Protein AF-A0A168H7D0-F1 (afdb_monomer)

pLDDT: mean 95.33, std 8.15, range [47.22, 98.69]

Foldseek 3Di:
DVVVVCVVCVVPDDPLVVCLVVLHDDCLCVPLVVVVVVCVVVVHDPPVSVVVSVVSVVSSVCSVVVVD

Mean predicted aligned error: 3.24 Å

Radius of gyration: 14.33 Å; Cα contacts (8 Å, |Δi|>4): 37; chains: 1; bounding box: 42×16×36 Å

InterPro domains:
  IPR008927 6-phosphogluconate dehydrogenase-like, C-terminal domain superfamily [SSF48179] (4-60)
  IPR013328 6-phosphogluconate dehydrogenase, domain 2 [G3DSA:1.10.1040.10] (1-65)
  IPR013752 Ketopantoate reductase, C-terminal domain [PF08546] (2-60)
  IPR050838 2-dehydropantoate 2-reductase-like [PTHR43765] (2-64)

Nearest PDB structures (foldseek):
  1ks9-assembly1_A  TM=9.800E-01  e=8.209E-03  Escherichia coli
  8wl4-assembly1_B-2  TM=9.307E-01  e=8.739E-03  Levilactobacillus brevis
  8wl1-assembly1_A-2  TM=9.398E-01  e=1.195E-02  Levilactobacillus brevis
  3hwr-assembly1_B  TM=8.628E-01  e=1.535E-02  Cupriavidus pinatubonensis JMP134
  5ayv-assembly1_A  TM=9.346E-01  e=3.056E-02  Thermococcus kodakarensis KOD1

Sequence (68 aa):
MVLAINQEAGENVCSTLQDIRSKNLTEIDYLNGYICKKGQERGIDVRYNQAMVYIIHAKEALYELEEK

Structure (mmCIF, N/CA/C/O backbone):
data_AF-A0A168H7D0-F1
#
_entry.id   AF-A0A168H7D0-F1
#
loop_
_atom_site.group_PDB
_atom_site.id
_atom_site.type_symbol
_atom_site.label_atom_id
_atom_site.label_alt_id
_atom_site.label_comp_id
_atom_site.label_asym_id
_atom_site.label_entity_id
_atom_site.label_seq_id
_atom_site.pdbx_PDB_ins_code
_atom_site.Cartn_x
_atom_site.Cartn_y
_atom_site.Cartn_z
_atom_site.occupancy
_atom_site.B_iso_or_equiv
_atom_site.auth_seq_id
_atom_site.auth_comp_id
_atom_site.auth_asym_id
_atom_site.auth_atom_id
_atom_site.pdbx_PDB_model_num
ATOM 1 N N . MET A 1 1 ? 21.829 1.268 0.201 1.00 88.31 1 MET A N 1
ATOM 2 C CA . MET A 1 1 ? 20.776 2.282 0.425 1.00 88.31 1 MET A CA 1
ATOM 3 C C . MET A 1 1 ? 19.609 1.703 1.221 1.00 88.31 1 MET A C 1
ATOM 5 O O . MET A 1 1 ? 19.561 1.986 2.402 1.00 88.31 1 MET A O 1
ATOM 9 N N . VAL A 1 2 ? 18.754 0.828 0.668 1.00 94.31 2 VAL A N 1
ATOM 10 C CA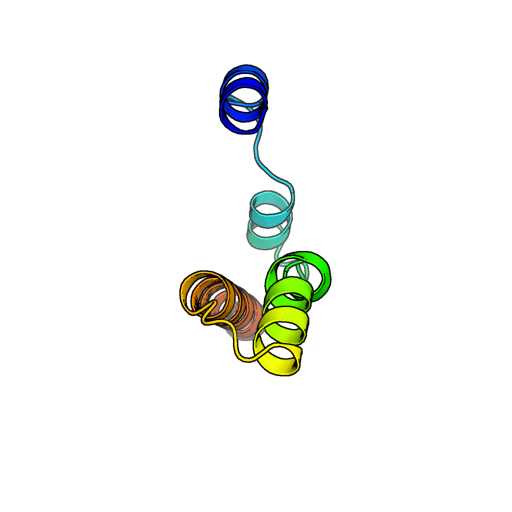 . VAL A 1 2 ? 17.582 0.270 1.396 1.00 94.31 2 VAL A CA 1
ATOM 11 C C . VAL A 1 2 ? 17.955 -0.420 2.716 1.00 94.31 2 VAL A C 1
ATOM 13 O O . VAL A 1 2 ? 17.387 -0.098 3.752 1.00 94.31 2 VAL A O 1
ATOM 16 N N . LEU A 1 3 ? 18.948 -1.317 2.705 1.00 96.19 3 LEU A N 1
ATOM 17 C CA . LEU A 1 3 ? 19.370 -2.031 3.921 1.00 96.19 3 LEU A CA 1
ATOM 18 C C . LEU A 1 3 ? 19.958 -1.105 4.995 1.00 96.19 3 LEU A C 1
ATOM 20 O O . LEU A 1 3 ? 19.762 -1.358 6.174 1.00 96.19 3 LEU A O 1
ATOM 24 N N . ALA A 1 4 ? 20.637 -0.029 4.590 1.00 97.06 4 ALA A N 1
ATOM 25 C CA . ALA A 1 4 ? 21.204 0.942 5.523 1.00 97.06 4 ALA A CA 1
ATOM 26 C C . ALA A 1 4 ? 20.098 1.753 6.214 1.00 97.06 4 ALA A C 1
ATOM 28 O O . ALA A 1 4 ? 20.115 1.890 7.429 1.00 97.06 4 ALA A O 1
ATOM 29 N N . ILE A 1 5 ? 19.087 2.196 5.454 1.00 95.31 5 ILE A N 1
ATOM 30 C CA . ILE A 1 5 ? 17.912 2.869 6.025 1.00 95.31 5 ILE A CA 1
ATOM 31 C C . ILE A 1 5 ? 17.155 1.935 6.967 1.00 95.31 5 ILE A C 1
ATOM 33 O O . ILE A 1 5 ? 16.727 2.364 8.028 1.00 95.31 5 ILE A O 1
ATOM 37 N N . ASN A 1 6 ? 17.024 0.652 6.618 1.00 95.12 6 ASN A N 1
ATOM 38 C CA . ASN A 1 6 ? 16.385 -0.320 7.503 1.00 95.12 6 ASN A CA 1
ATOM 39 C C . ASN A 1 6 ? 17.158 -0.501 8.822 1.00 95.12 6 ASN A C 1
ATOM 41 O O . ASN A 1 6 ? 16.552 -0.628 9.875 1.00 95.12 6 ASN A O 1
ATOM 45 N N . GLN A 1 7 ? 18.494 -0.481 8.784 1.00 96.06 7 GLN A N 1
ATOM 46 C CA . GLN A 1 7 ? 19.308 -0.532 10.002 1.00 96.06 7 GLN A CA 1
ATOM 47 C C . GLN A 1 7 ? 19.134 0.724 10.862 1.00 96.06 7 GLN A C 1
ATOM 49 O O . GLN A 1 7 ? 19.008 0.615 12.076 1.00 96.06 7 GLN A O 1
ATOM 54 N N . GLU A 1 8 ? 19.105 1.903 10.243 1.00 96.38 8 GLU A N 1
ATOM 55 C CA . GLU A 1 8 ? 18.956 3.179 10.949 1.00 96.38 8 GLU A CA 1
ATOM 56 C C . GLU A 1 8 ? 17.549 3.366 11.536 1.00 96.38 8 GLU A C 1
ATOM 58 O O . GLU A 1 8 ? 17.395 3.825 12.664 1.00 96.38 8 GLU A O 1
ATOM 63 N N . ALA A 1 9 ? 16.517 2.962 10.796 1.00 94.44 9 ALA A N 1
ATOM 64 C CA . ALA A 1 9 ? 15.118 3.057 11.200 1.00 94.44 9 ALA A CA 1
ATOM 65 C C . ALA A 1 9 ? 14.590 1.780 11.879 1.00 94.44 9 ALA A C 1
ATOM 67 O O . ALA A 1 9 ? 13.378 1.637 12.009 1.00 94.44 9 ALA A O 1
ATOM 68 N N . GLY A 1 10 ? 15.459 0.850 12.291 1.00 92.75 10 GLY A N 1
ATOM 69 C CA . GLY A 1 10 ? 15.059 -0.496 12.727 1.00 92.75 10 GLY A CA 1
ATOM 70 C C . GLY A 1 10 ? 14.121 -0.529 13.940 1.00 92.75 10 GLY A C 1
ATOM 71 O O . GLY A 1 10 ? 13.285 -1.422 14.042 1.00 92.75 10 GLY A O 1
ATOM 72 N N . GLU A 1 11 ? 14.212 0.475 14.813 1.00 95.62 11 GLU A N 1
ATOM 73 C CA . GLU A 1 11 ? 13.337 0.635 15.985 1.00 95.62 11 GLU A CA 1
ATOM 74 C C . GLU A 1 11 ? 12.082 1.482 15.687 1.00 95.62 11 GLU A C 1
ATOM 76 O O . GLU A 1 11 ? 11.187 1.606 16.525 1.00 95.62 11 GLU A O 1
ATOM 81 N N . ASN A 1 12 ? 11.989 2.077 14.493 1.00 96.44 12 ASN A N 1
ATOM 82 C CA . ASN A 1 12 ? 10.866 2.923 14.107 1.00 96.44 12 ASN A CA 1
ATOM 83 C C . ASN A 1 12 ? 9.691 2.077 13.602 1.00 96.44 12 ASN A C 1
ATOM 85 O O . ASN A 1 12 ? 9.847 1.079 12.900 1.00 96.44 12 ASN A O 1
ATOM 89 N N . VAL A 1 13 ? 8.472 2.542 13.872 1.00 96.94 13 VAL A N 1
ATOM 90 C CA . VAL A 1 13 ? 7.261 2.004 13.239 1.00 96.94 13 VAL A CA 1
ATOM 91 C C . VAL A 1 13 ? 7.052 2.738 11.914 1.00 96.94 13 VAL A C 1
ATOM 93 O O . VAL A 1 13 ? 6.965 3.963 11.906 1.00 96.94 13 VAL A O 1
ATOM 96 N N . CYS A 1 14 ? 6.955 2.029 10.787 1.00 96.12 14 CYS A N 1
ATOM 97 C CA . CYS A 1 14 ? 6.699 2.676 9.494 1.00 96.12 14 CYS A CA 1
ATOM 98 C C . CYS A 1 14 ? 5.285 3.281 9.425 1.00 96.12 14 CYS A C 1
ATOM 100 O O . CYS A 1 14 ? 4.363 2.780 10.071 1.00 96.12 14 CYS A O 1
ATOM 102 N N . SER A 1 15 ? 5.107 4.337 8.624 1.00 97.19 15 SER A N 1
ATOM 103 C CA . SER A 1 15 ? 3.836 5.071 8.506 1.00 97.19 15 SER A CA 1
ATOM 104 C C . SER A 1 15 ? 2.663 4.163 8.141 1.00 97.19 15 SER A C 1
ATOM 106 O O . SER A 1 15 ? 1.654 4.190 8.831 1.00 97.19 15 SER A O 1
ATOM 108 N N . THR A 1 16 ? 2.827 3.254 7.175 1.00 97.12 16 THR A N 1
ATOM 109 C CA . THR A 1 16 ? 1.777 2.290 6.799 1.00 97.12 16 THR A CA 1
ATOM 110 C C . THR A 1 16 ? 1.285 1.460 7.989 1.00 97.12 16 THR A C 1
ATO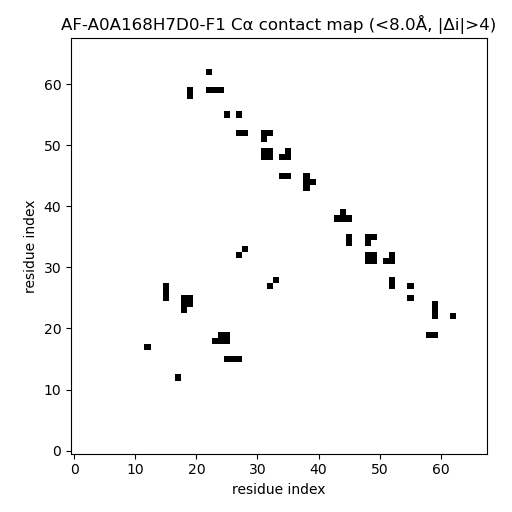M 112 O O . THR A 1 16 ? 0.089 1.242 8.138 1.00 97.12 16 THR A O 1
ATOM 115 N N . LEU A 1 17 ? 2.180 1.002 8.873 1.00 97.31 17 LEU A N 1
ATOM 116 C CA . LEU A 1 17 ? 1.769 0.255 10.066 1.00 97.31 17 LEU A CA 1
ATOM 117 C C . LEU A 1 17 ? 1.114 1.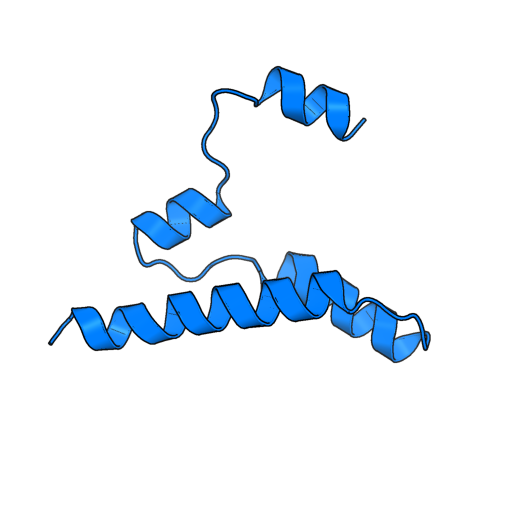165 11.116 1.00 97.31 17 LEU A C 1
ATOM 119 O O . LEU A 1 17 ? 0.221 0.713 11.835 1.00 97.31 17 LEU A O 1
ATOM 123 N N . GLN A 1 18 ? 1.545 2.424 11.222 1.00 98.12 18 GLN A N 1
ATOM 124 C CA . GLN A 1 18 ? 0.890 3.409 12.086 1.00 98.12 18 GLN A CA 1
ATOM 125 C C . GLN A 1 18 ? -0.550 3.663 11.619 1.00 98.12 18 GLN A C 1
ATOM 127 O O . GLN A 1 18 ? -1.465 3.525 12.428 1.00 98.12 18 GLN A O 1
ATOM 132 N N . ASP A 1 19 ? -0.760 3.904 10.322 1.00 98.12 19 ASP A N 1
ATOM 133 C CA . ASP A 1 19 ? -2.087 4.095 9.726 1.00 98.12 19 ASP A CA 1
ATOM 134 C C . ASP A 1 19 ? -2.991 2.889 9.982 1.00 98.12 19 ASP A C 1
ATOM 136 O O . ASP A 1 19 ? -4.103 3.051 10.481 1.00 98.12 19 ASP A O 1
ATOM 140 N N . ILE A 1 20 ? -2.479 1.668 9.779 1.00 97.38 20 ILE A N 1
ATOM 141 C CA . ILE A 1 20 ? -3.248 0.444 10.043 1.00 97.38 20 ILE A CA 1
ATOM 142 C C . ILE A 1 20 ? -3.680 0.333 11.507 1.00 97.38 20 ILE A C 1
ATOM 144 O O . ILE A 1 20 ? -4.798 -0.096 11.797 1.00 97.38 20 ILE A O 1
ATOM 148 N N . ARG A 1 21 ? -2.800 0.686 12.450 1.00 96.25 21 ARG A N 1
ATOM 149 C CA . ARG A 1 21 ? -3.108 0.642 13.890 1.00 96.25 21 ARG A CA 1
ATOM 150 C C . ARG A 1 21 ? -4.119 1.709 14.294 1.00 96.25 21 ARG A C 1
ATOM 152 O O . ARG A 1 21 ? -4.917 1.466 15.194 1.00 96.25 21 ARG A O 1
ATOM 159 N N . SER A 1 22 ? -4.085 2.855 13.626 1.00 96.56 22 SER A N 1
ATOM 160 C CA . SER A 1 22 ? -5.026 3.958 13.815 1.00 96.56 22 SER A CA 1
ATOM 161 C C . SER A 1 22 ? -6.304 3.825 12.983 1.00 96.56 22 SER A C 1
ATOM 163 O O . SER A 1 22 ? -7.167 4.687 13.104 1.00 96.56 22 SER A O 1
ATOM 165 N N . LYS A 1 23 ? -6.446 2.757 12.181 1.00 96.00 23 LYS A N 1
ATOM 166 C CA . LYS A 1 23 ? -7.550 2.546 11.227 1.00 96.00 23 LYS A CA 1
ATOM 167 C C . LYS A 1 23 ? -7.699 3.673 10.191 1.00 96.00 23 LYS A C 1
ATOM 169 O O . LYS A 1 23 ? -8.795 3.941 9.710 1.00 96.00 23 LYS A O 1
ATOM 174 N N . ASN A 1 24 ? -6.595 4.323 9.832 1.00 96.88 24 ASN A N 1
ATOM 175 C CA . ASN A 1 24 ? -6.556 5.294 8.744 1.00 96.88 24 ASN A CA 1
ATOM 176 C C . ASN A 1 24 ? -6.337 4.585 7.402 1.00 96.88 24 ASN A C 1
ATOM 178 O O . ASN A 1 24 ? -5.748 3.504 7.350 1.00 96.88 24 ASN A O 1
ATOM 182 N N . LEU A 1 25 ? -6.754 5.232 6.312 1.00 97.62 25 LEU A N 1
ATOM 183 C CA . LEU A 1 25 ? -6.347 4.817 4.969 1.00 97.62 25 LEU A CA 1
ATOM 184 C C . LEU A 1 25 ? -4.842 5.033 4.788 1.00 97.62 25 LEU A C 1
ATOM 186 O O . LEU A 1 25 ? -4.304 6.065 5.187 1.00 97.62 25 LEU A O 1
ATOM 190 N N . THR A 1 26 ? -4.183 4.059 4.172 1.00 98.44 26 THR A N 1
ATOM 191 C CA . THR A 1 26 ? -2.737 4.063 3.944 1.00 98.44 26 THR A CA 1
ATOM 192 C C . THR A 1 26 ? -2.366 4.702 2.601 1.00 98.44 26 THR A C 1
ATOM 194 O O . THR A 1 26 ? -3.190 4.868 1.702 1.00 98.44 26 THR A O 1
ATOM 197 N N . GLU A 1 27 ? -1.078 4.992 2.400 1.00 98.50 27 GLU A N 1
ATOM 198 C CA . GLU A 1 27 ? -0.544 5.479 1.116 1.00 98.50 27 GLU A CA 1
ATOM 199 C C . GLU A 1 27 ? -0.257 4.355 0.085 1.00 98.50 27 GLU A C 1
ATOM 201 O O . GLU A 1 27 ? 0.465 4.575 -0.894 1.00 98.50 27 GLU A O 1
ATOM 206 N N . ILE A 1 28 ? -0.780 3.133 0.279 1.00 98.56 28 ILE A N 1
ATOM 207 C CA . ILE A 1 28 ? -0.386 1.939 -0.496 1.00 98.56 28 ILE A CA 1
ATOM 208 C C . ILE A 1 28 ? -0.578 2.090 -2.015 1.00 98.56 28 IL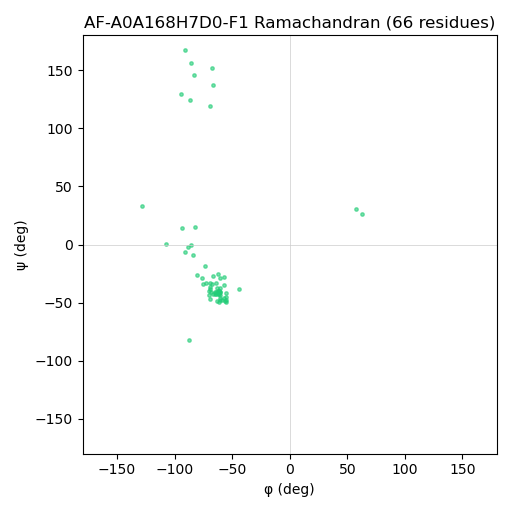E A C 1
ATOM 210 O O . ILE A 1 28 ? 0.251 1.609 -2.797 1.00 98.56 28 ILE A O 1
ATOM 214 N N . ASP A 1 29 ? -1.615 2.814 -2.441 1.00 98.56 29 ASP A N 1
ATOM 215 C CA . ASP A 1 29 ? -1.917 3.067 -3.853 1.00 98.56 29 ASP A CA 1
ATOM 216 C C . ASP A 1 29 ? -0.894 3.979 -4.526 1.00 98.56 29 ASP A C 1
ATOM 218 O O . ASP A 1 29 ? -0.523 3.777 -5.687 1.00 98.56 29 ASP A O 1
ATOM 222 N N . TYR A 1 30 ? -0.389 4.968 -3.793 1.00 98.38 30 TYR A N 1
ATOM 223 C CA . TYR A 1 30 ? 0.618 5.892 -4.305 1.00 98.38 30 TYR A CA 1
ATOM 224 C C . TYR A 1 30 ? 2.006 5.251 -4.349 1.00 98.38 30 TYR A C 1
ATOM 226 O O . TYR A 1 30 ? 2.809 5.593 -5.218 1.00 98.38 30 TYR A O 1
ATOM 234 N N . LEU A 1 31 ? 2.278 4.294 -3.459 1.00 98.25 31 LEU A N 1
ATOM 235 C CA . LEU A 1 31 ? 3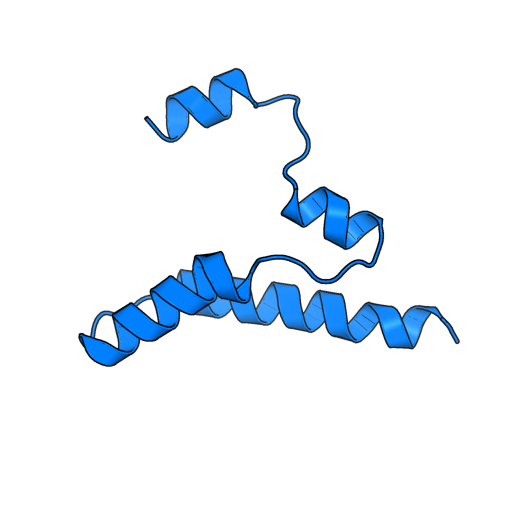.541 3.563 -3.405 1.00 98.25 31 LEU A CA 1
ATOM 236 C C . LEU A 1 31 ? 3.520 2.334 -4.327 1.00 98.25 31 LEU A C 1
ATOM 238 O O . LEU A 1 31 ? 4.012 2.366 -5.459 1.00 98.25 31 LEU A O 1
ATOM 242 N N . ASN A 1 32 ? 2.944 1.228 -3.859 1.00 98.62 32 ASN A N 1
ATOM 243 C CA . ASN A 1 32 ? 2.930 -0.037 -4.585 1.00 98.62 32 ASN A CA 1
ATOM 244 C C . ASN A 1 32 ? 1.924 -0.016 -5.739 1.00 98.62 32 ASN A C 1
ATOM 246 O O . ASN A 1 32 ? 2.210 -0.598 -6.788 1.00 98.62 32 ASN A O 1
ATOM 250 N N . GLY A 1 33 ? 0.795 0.685 -5.598 1.00 98.62 33 GLY A N 1
ATOM 251 C CA . GLY A 1 33 ? -0.179 0.849 -6.683 1.00 98.62 33 GLY A CA 1
ATOM 252 C C . GLY A 1 33 ? 0.422 1.562 -7.900 1.00 98.62 33 GLY A C 1
ATOM 253 O O . GLY A 1 33 ? 0.240 1.115 -9.037 1.00 98.62 33 GLY A O 1
ATOM 254 N N . TYR A 1 34 ? 1.259 2.584 -7.685 1.00 98.69 34 TYR A N 1
ATOM 255 C CA . TYR A 1 34 ? 2.006 3.239 -8.763 1.00 98.69 34 TYR A CA 1
ATOM 256 C C . TYR A 1 34 ? 2.965 2.276 -9.479 1.00 98.69 34 TYR A C 1
ATOM 258 O O . TYR A 1 34 ? 3.022 2.259 -10.713 1.00 98.69 34 TYR A O 1
ATOM 266 N N . ILE A 1 35 ? 3.681 1.427 -8.732 1.00 98.62 35 ILE A N 1
ATOM 267 C CA . ILE A 1 35 ? 4.544 0.387 -9.314 1.00 98.62 35 ILE A CA 1
ATOM 268 C C . ILE A 1 35 ? 3.711 -0.610 -10.127 1.00 98.62 35 ILE A C 1
ATOM 270 O O . ILE A 1 35 ? 4.113 -0.955 -11.237 1.00 98.62 35 ILE A O 1
ATOM 274 N N . CYS A 1 36 ? 2.547 -1.032 -9.624 1.00 98.69 36 CYS A N 1
ATOM 275 C CA . CYS A 1 36 ? 1.635 -1.933 -10.336 1.00 98.69 36 CYS A CA 1
ATOM 276 C C . CYS A 1 36 ? 1.182 -1.334 -11.669 1.00 98.69 36 CYS A C 1
ATOM 278 O O . CYS A 1 36 ? 1.325 -1.975 -12.712 1.00 98.69 36 CYS A O 1
ATOM 280 N N . LYS A 1 37 ? 0.757 -0.065 -11.659 1.00 98.62 37 LYS A N 1
ATOM 281 C CA . LYS A 1 37 ? 0.395 0.677 -12.871 1.00 98.62 37 LYS A CA 1
AT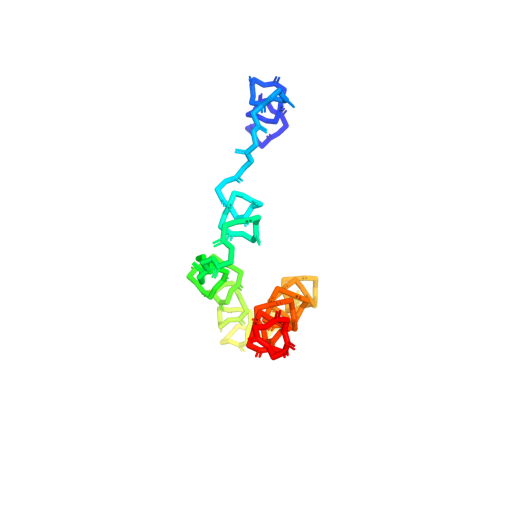OM 282 C C . LYS A 1 37 ? 1.548 0.710 -13.878 1.00 98.62 37 LYS A C 1
ATOM 284 O O . LYS A 1 37 ? 1.356 0.391 -15.050 1.00 98.62 37 LYS A O 1
ATOM 289 N N . LYS A 1 38 ? 2.765 1.046 -13.435 1.00 98.69 38 LYS A N 1
ATOM 290 C CA . LYS A 1 38 ? 3.950 1.074 -14.313 1.00 98.69 38 LYS A CA 1
ATOM 291 C C . LYS A 1 38 ? 4.378 -0.305 -14.804 1.00 98.69 38 LYS A C 1
ATOM 293 O O . LYS A 1 38 ? 4.841 -0.408 -15.939 1.00 98.69 38 LYS A O 1
ATOM 298 N N . GLY A 1 39 ? 4.216 -1.344 -13.990 1.00 98.44 39 GLY A N 1
ATOM 299 C CA . GLY A 1 39 ? 4.446 -2.731 -14.383 1.00 98.44 39 GLY A CA 1
ATOM 300 C C . GLY A 1 39 ? 3.509 -3.143 -15.513 1.00 98.44 39 GLY A C 1
ATOM 301 O O . GLY A 1 39 ? 3.974 -3.595 -16.556 1.00 98.44 39 GLY A O 1
ATOM 302 N N . GLN A 1 40 ? 2.211 -2.871 -15.362 1.00 98.06 40 GLN A N 1
ATOM 303 C CA . GLN A 1 40 ? 1.202 -3.152 -16.382 1.00 98.06 40 GLN A CA 1
ATOM 304 C C . GLN A 1 40 ? 1.469 -2.395 -17.692 1.00 98.06 40 GLN A C 1
ATOM 306 O O . GLN A 1 40 ? 1.476 -3.013 -18.754 1.00 98.06 40 GLN A O 1
ATOM 311 N N . GLU A 1 41 ? 1.750 -1.087 -17.628 1.00 98.56 41 GLU A N 1
ATOM 312 C CA . GLU A 1 41 ? 2.073 -0.259 -18.806 1.00 98.56 41 GLU A CA 1
ATOM 313 C C . GLU A 1 41 ? 3.285 -0.788 -19.596 1.00 98.56 41 GLU A C 1
ATOM 315 O O . GLU A 1 41 ? 3.389 -0.560 -20.799 1.00 98.56 41 GLU A O 1
ATOM 320 N N . ARG A 1 42 ? 4.215 -1.477 -18.923 1.00 98.38 42 ARG A N 1
ATOM 321 C CA . ARG A 1 42 ? 5.477 -1.962 -19.504 1.00 98.38 42 ARG A CA 1
ATOM 322 C C . ARG A 1 42 ? 5.521 -3.476 -19.719 1.00 98.38 42 ARG A C 1
ATOM 324 O O . ARG A 1 42 ? 6.55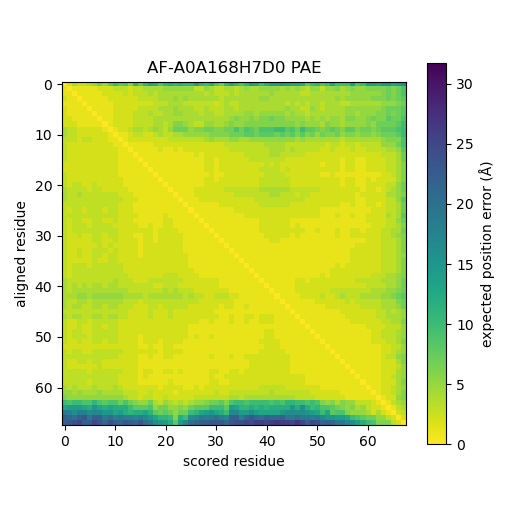1 -3.977 -20.158 1.00 98.38 42 ARG A O 1
ATOM 331 N N . GLY A 1 43 ? 4.455 -4.205 -19.389 1.00 98.19 43 GLY A N 1
ATOM 332 C CA . GLY A 1 43 ? 4.440 -5.671 -19.430 1.00 98.19 43 GLY A CA 1
ATOM 333 C C . GLY A 1 43 ? 5.435 -6.332 -18.465 1.00 98.19 43 GLY A C 1
ATOM 334 O O . GLY A 1 43 ? 5.900 -7.439 -18.728 1.00 98.19 43 GLY A O 1
ATOM 335 N N . ILE A 1 44 ? 5.795 -5.655 -17.369 1.00 98.62 44 ILE A N 1
ATOM 336 C CA . ILE A 1 44 ? 6.708 -6.170 -16.342 1.00 98.62 44 ILE A CA 1
ATOM 337 C C . ILE A 1 44 ? 5.891 -6.811 -15.225 1.00 98.62 44 ILE A C 1
ATOM 339 O O . ILE A 1 44 ? 4.987 -6.195 -14.659 1.00 98.62 44 ILE A O 1
ATOM 343 N N . ASP A 1 45 ? 6.262 -8.037 -14.871 1.00 98.19 45 ASP A N 1
ATOM 344 C CA . ASP A 1 45 ? 5.685 -8.745 -13.740 1.00 98.19 45 ASP A CA 1
ATOM 345 C C . ASP A 1 45 ? 6.101 -8.113 -12.404 1.00 98.19 45 ASP A C 1
ATOM 347 O O . ASP A 1 45 ? 7.278 -8.060 -12.047 1.00 98.19 45 ASP A O 1
ATOM 351 N N . VAL A 1 46 ? 5.105 -7.652 -11.651 1.00 98.50 46 VAL A N 1
ATOM 352 C CA . VAL A 1 46 ? 5.2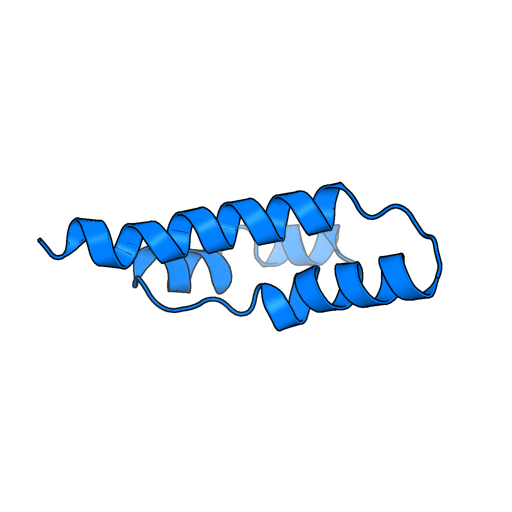61 -7.024 -10.335 1.00 98.50 46 VAL A CA 1
ATOM 353 C C . VAL A 1 46 ? 4.349 -7.679 -9.295 1.00 98.50 46 VAL A C 1
ATOM 355 O O . VAL A 1 46 ? 3.882 -7.019 -8.367 1.00 98.50 46 VAL A O 1
ATOM 358 N N . ARG A 1 47 ? 4.107 -8.992 -9.429 1.00 98.31 47 ARG A N 1
ATOM 359 C CA . ARG A 1 47 ? 3.182 -9.788 -8.598 1.00 98.31 47 ARG A CA 1
ATOM 360 C C . ARG A 1 47 ? 3.271 -9.528 -7.088 1.00 98.31 47 ARG A C 1
ATOM 362 O O . ARG A 1 47 ? 2.237 -9.467 -6.432 1.00 98.31 47 ARG A O 1
ATOM 369 N N . TYR A 1 48 ? 4.464 -9.313 -6.533 1.00 98.56 48 TYR A N 1
ATOM 370 C CA . TYR A 1 48 ? 4.619 -9.011 -5.103 1.00 98.56 48 TYR A CA 1
ATOM 371 C C . TYR A 1 48 ? 4.089 -7.630 -4.703 1.00 98.56 48 TYR A C 1
ATOM 373 O O . TYR A 1 48 ? 3.456 -7.507 -3.659 1.00 98.56 48 TYR A O 1
ATOM 381 N N . ASN A 1 49 ? 4.281 -6.604 -5.537 1.00 98.62 49 ASN A N 1
ATOM 382 C CA . ASN A 1 49 ? 3.678 -5.290 -5.291 1.00 98.62 49 ASN A CA 1
ATOM 383 C C . ASN A 1 49 ? 2.154 -5.386 -5.345 1.00 98.62 49 ASN A C 1
ATOM 385 O O . ASN A 1 49 ? 1.473 -4.832 -4.489 1.00 98.62 49 ASN A O 1
ATOM 389 N N . GLN A 1 50 ? 1.635 -6.152 -6.306 1.00 98.69 50 GLN A N 1
ATOM 390 C CA . GLN A 1 50 ? 0.200 -6.345 -6.461 1.00 98.69 50 GLN A CA 1
ATOM 391 C C . GLN A 1 50 ? -0.413 -7.073 -5.258 1.00 98.69 50 GLN A C 1
ATOM 393 O O . GLN A 1 50 ? -1.457 -6.663 -4.756 1.00 98.69 50 GLN A O 1
ATOM 398 N N . ALA A 1 51 ? 0.260 -8.115 -4.761 1.00 98.69 51 ALA A N 1
ATOM 399 C CA . ALA A 1 51 ? -0.156 -8.827 -3.558 1.00 98.69 51 ALA A CA 1
ATOM 400 C C . ALA A 1 51 ? -0.175 -7.910 -2.325 1.00 98.69 51 ALA A C 1
ATOM 402 O O . ALA A 1 51 ? -1.132 -7.957 -1.557 1.00 98.69 51 ALA A O 1
ATOM 403 N N . MET A 1 52 ? 0.834 -7.045 -2.159 1.00 98.50 52 MET A N 1
ATOM 404 C CA . MET A 1 52 ? 0.871 -6.078 -1.055 1.00 98.50 52 MET A CA 1
ATOM 405 C C . MET A 1 52 ? -0.313 -5.108 -1.100 1.00 98.50 52 MET A C 1
ATOM 407 O O . MET A 1 52 ? -0.975 -4.936 -0.082 1.00 98.50 52 MET A O 1
ATOM 411 N N . VAL A 1 53 ? -0.627 -4.541 -2.272 1.00 98.69 53 VAL A N 1
ATOM 412 C CA . VAL A 1 53 ? -1.804 -3.670 -2.457 1.00 98.69 53 VAL A CA 1
ATOM 413 C C . VAL A 1 53 ? -3.083 -4.389 -2.018 1.00 98.69 53 VAL A C 1
ATOM 415 O O . VAL A 1 53 ? -3.849 -3.860 -1.218 1.00 98.69 53 VAL A O 1
ATOM 418 N N . TYR A 1 54 ? -3.284 -5.633 -2.463 1.00 98.62 54 TYR A N 1
ATOM 419 C CA . TYR A 1 54 ? -4.479 -6.400 -2.099 1.00 98.62 54 TYR A CA 1
ATOM 420 C C . TYR A 1 54 ? -4.572 -6.719 -0.607 1.00 98.62 54 TYR A C 1
ATOM 422 O O . TYR A 1 54 ? -5.657 -6.632 -0.040 1.00 98.62 54 TYR A O 1
ATOM 430 N N . ILE A 1 55 ? -3.461 -7.078 0.039 1.00 98.50 55 ILE A N 1
ATOM 431 C CA . ILE A 1 55 ? -3.446 -7.377 1.477 1.00 98.50 55 ILE A CA 1
ATOM 432 C C . ILE A 1 55 ? -3.802 -6.131 2.293 1.00 98.50 55 ILE A C 1
ATOM 434 O O . ILE A 1 55 ? -4.576 -6.229 3.245 1.00 98.50 55 ILE A O 1
ATOM 438 N N . ILE A 1 56 ? -3.263 -4.967 1.924 1.00 98.25 56 ILE A N 1
ATOM 439 C CA . ILE A 1 56 ? -3.529 -3.725 2.651 1.00 98.25 56 ILE A CA 1
ATOM 440 C C . ILE A 1 56 ? -4.979 -3.280 2.462 1.00 98.25 56 ILE A C 1
ATOM 442 O O . ILE A 1 56 ? -5.653 -3.069 3.465 1.00 98.25 56 ILE A O 1
ATOM 446 N N . HIS A 1 57 ? -5.507 -3.269 1.235 1.00 98.38 57 HIS A N 1
ATOM 447 C CA . HIS A 1 57 ? -6.925 -2.965 1.017 1.00 98.38 57 HIS A CA 1
ATOM 448 C C . HIS A 1 57 ? -7.862 -3.945 1.718 1.00 98.38 57 HIS A C 1
ATOM 450 O O . HIS A 1 57 ? -8.894 -3.543 2.251 1.00 98.38 57 HIS A O 1
ATOM 456 N N . ALA A 1 58 ? -7.508 -5.234 1.760 1.00 97.81 58 ALA A N 1
ATOM 457 C CA . ALA A 1 58 ? -8.272 -6.205 2.529 1.00 97.81 58 ALA A CA 1
ATOM 458 C C . ALA A 1 58 ? -8.272 -5.848 4.021 1.00 97.81 58 ALA A C 1
ATOM 460 O O . ALA A 1 58 ? -9.313 -5.955 4.660 1.00 97.81 58 ALA A O 1
ATOM 461 N N . LYS A 1 59 ? -7.143 -5.390 4.582 1.00 97.25 59 LYS A N 1
ATOM 462 C CA . LYS A 1 59 ? -7.091 -4.941 5.978 1.00 97.25 59 LYS A CA 1
ATOM 463 C C . LYS A 1 59 ? -7.887 -3.651 6.203 1.00 97.25 59 LYS A C 1
ATOM 465 O O . LYS A 1 59 ? -8.589 -3.583 7.207 1.00 97.25 59 LYS A O 1
ATOM 470 N N . GLU A 1 60 ? -7.817 -2.686 5.290 1.00 97.12 60 GLU A N 1
ATOM 471 C CA . GLU A 1 60 ? -8.591 -1.436 5.342 1.00 97.12 60 GLU A CA 1
ATOM 472 C C . GLU A 1 60 ? -10.103 -1.704 5.318 1.00 97.12 60 GLU A C 1
ATOM 474 O O . GLU A 1 60 ? -10.839 -1.174 6.146 1.00 97.12 60 GLU A O 1
ATOM 479 N N . ALA A 1 61 ? -10.565 -2.616 4.459 1.00 96.44 61 ALA A N 1
ATOM 480 C CA . ALA A 1 61 ? -11.975 -3.004 4.384 1.00 96.44 61 ALA A CA 1
ATOM 481 C C . ALA A 1 61 ? -12.507 -3.638 5.685 1.00 96.44 61 ALA A C 1
ATOM 483 O O . ALA A 1 61 ? -13.703 -3.576 5.967 1.00 96.44 61 ALA A O 1
ATOM 484 N N . LEU A 1 62 ? -11.637 -4.244 6.503 1.00 95.94 62 LEU A N 1
ATOM 485 C CA . LEU A 1 62 ? -12.035 -4.793 7.802 1.00 95.94 62 LEU A CA 1
ATOM 486 C C . LEU A 1 62 ? -12.287 -3.705 8.855 1.00 95.94 62 LEU A C 1
ATOM 488 O O . LEU A 1 62 ? -12.951 -3.997 9.847 1.00 95.94 62 LEU A O 1
ATOM 492 N N . TYR A 1 63 ? -11.795 -2.472 8.674 1.00 94.12 63 TYR A N 1
ATOM 493 C CA . TYR A 1 63 ? -11.998 -1.403 9.661 1.00 94.12 63 TYR A CA 1
ATOM 494 C C . TYR A 1 63 ? -13.483 -1.104 9.868 1.00 94.12 63 TYR A C 1
ATOM 496 O O . TYR A 1 63 ? -13.918 -1.002 11.013 1.00 94.12 63 TYR A O 1
ATOM 504 N N . GLU A 1 64 ? -14.261 -1.080 8.782 1.00 83.69 64 GLU A N 1
ATOM 505 C CA . GLU A 1 64 ? -15.712 -0.846 8.802 1.00 83.69 64 GLU A CA 1
ATOM 506 C C . GLU A 1 64 ? -16.499 -1.978 9.490 1.00 83.69 64 GLU A C 1
ATOM 508 O O . GLU A 1 64 ? -17.591 -1.758 10.014 1.00 83.69 64 GLU A O 1
ATOM 513 N N . LEU A 1 65 ? -15.967 -3.206 9.488 1.00 82.06 65 LEU A N 1
ATOM 514 C CA . LEU A 1 65 ? -16.613 -4.365 10.116 1.00 82.06 65 LEU A CA 1
ATOM 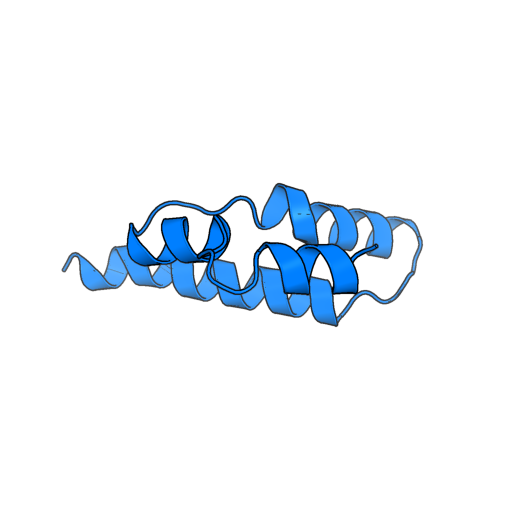515 C C . LEU A 1 65 ? -16.398 -4.410 11.630 1.00 82.06 65 LEU A C 1
ATOM 517 O O . LEU A 1 65 ? -17.214 -4.988 12.339 1.00 82.06 65 LEU A O 1
ATOM 521 N N . GLU A 1 66 ? -15.307 -3.819 12.115 1.00 76.69 66 GLU A N 1
ATOM 522 C CA . GLU A 1 66 ? -14.948 -3.783 13.536 1.00 76.69 66 GLU A CA 1
ATOM 523 C C . GLU A 1 66 ? -15.637 -2.637 14.308 1.00 76.69 66 GLU A C 1
ATOM 525 O O . GLU A 1 66 ? -15.517 -2.576 15.528 1.00 76.69 66 GLU A O 1
ATOM 530 N N . GLU A 1 67 ? -16.317 -1.711 13.623 1.00 62.22 67 GLU A N 1
ATOM 531 C CA . GLU A 1 67 ? -17.089 -0.621 14.249 1.00 62.22 67 GLU A CA 1
ATOM 532 C C . GLU A 1 67 ? -18.550 -0.998 14.575 1.00 62.22 67 GLU A C 1
ATOM 534 O O . GLU A 1 67 ? -19.276 -0.188 15.153 1.00 62.22 67 GLU A O 1
ATOM 539 N N . LYS A 1 68 ? -18.984 -2.220 14.236 1.00 47.22 68 LYS A N 1
ATOM 540 C CA . LYS A 1 68 ? -20.295 -2.785 14.605 1.00 47.22 68 LYS A CA 1
ATOM 541 C C . LYS A 1 68 ? -20.193 -3.720 15.804 1.00 47.22 68 LYS A C 1
ATOM 543 O O . LYS A 1 68 ? -21.169 -3.731 16.587 1.00 47.22 68 LYS A O 1
#

Organism: NCBI:txid747725

Secondary structure (DSSP, 8-state):
-HHHHHHHTTTSPPHHHHHHHHTPPPSHIIIIIHHHHHHHHHT---HHHHHHHHHHHHHHHTTTTTT-

Solvent-accessible surface area (backbone atoms only — not comparable to full-atom values): 4046 Å² total; per-residue (Å²): 108,72,69,55,51,49,65,74,46,61,91,57,81,55,67,61,60,52,24,57,75,70,66,44,87,60,65,48,58,74,54,36,37,46,50,36,54,53,19,62,79,66,75,44,92,45,66,69,41,48,50,51,40,52,54,50,52,54,55,57,62,45,51,72,66,73,77,112